Protein AF-A0A9Q0NUY0-F1 (afdb_monomer)

Secondary structure (DSSP, 8-state):
-PPP-EEE-EEEEEETTEE-S---GGGT-B-TTS-BSEEEESS-SSEEEEHHHHHHHHHHHHHH--SPB-HHHHHHH--S-EEEEE-GGG-TT--TTSPPEEEEETTTEEEEPPTTSSEEE-S--BTTEEEEEE-EEEE---SSS-SEEEE-S-GGG--S--

Nearest PDB structures (foldseek):
  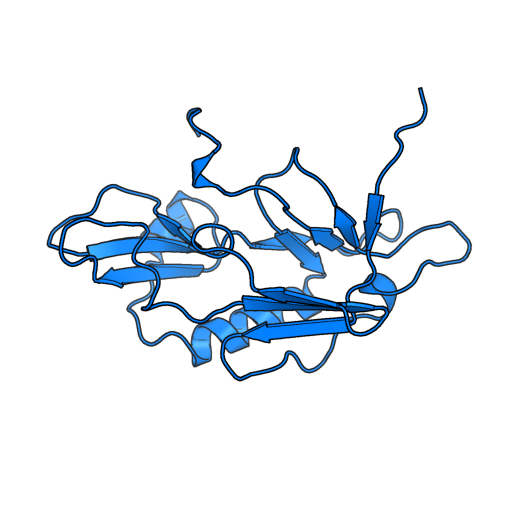2qzx-assembly1_A  TM=6.281E-01  e=2.506E-03  Candida albicans
  6wru-assembly1_U  TM=2.615E-01  e=8.239E+00  Staphylococcus aureus
  5clt-assembly1_A  TM=2.106E-01  e=9.838E+00  Homo sapiens

Structure (mmCIF, N/CA/C/O backbone):
data_AF-A0A9Q0NUY0-F1
#
_entry.id   AF-A0A9Q0NUY0-F1
#
loop_
_atom_site.group_PDB
_atom_site.id
_atom_site.type_symbol
_atom_site.label_atom_id
_atom_site.label_alt_id
_atom_site.label_comp_id
_atom_site.label_asym_id
_atom_site.label_entity_id
_atom_site.label_seq_id
_atom_site.pdbx_PDB_ins_code
_atom_site.Cartn_x
_atom_site.Cartn_y
_atom_site.Cartn_z
_atom_site.occupancy
_atom_site.B_iso_or_equiv
_atom_site.auth_seq_id
_atom_site.auth_comp_id
_atom_site.auth_asym_id
_atom_site.auth_atom_id
_atom_site.pdbx_PDB_model_num
ATOM 1 N N . MET A 1 1 ? 28.348 14.540 -3.894 1.00 49.16 1 MET A N 1
ATOM 2 C CA . MET A 1 1 ? 27.922 13.233 -3.356 1.00 49.16 1 MET A CA 1
ATOM 3 C C . MET A 1 1 ? 26.680 12.844 -4.132 1.00 49.16 1 MET A C 1
ATOM 5 O O . MET A 1 1 ? 25.699 13.565 -4.038 1.00 49.16 1 MET A O 1
ATOM 9 N N . TYR A 1 2 ? 26.765 11.826 -4.986 1.00 57.66 2 TYR A N 1
ATOM 10 C CA . TYR A 1 2 ? 25.602 11.324 -5.721 1.00 57.66 2 TYR A CA 1
ATOM 11 C C . TYR A 1 2 ? 24.830 10.383 -4.790 1.00 57.66 2 TYR A C 1
ATOM 13 O O . TYR A 1 2 ? 25.464 9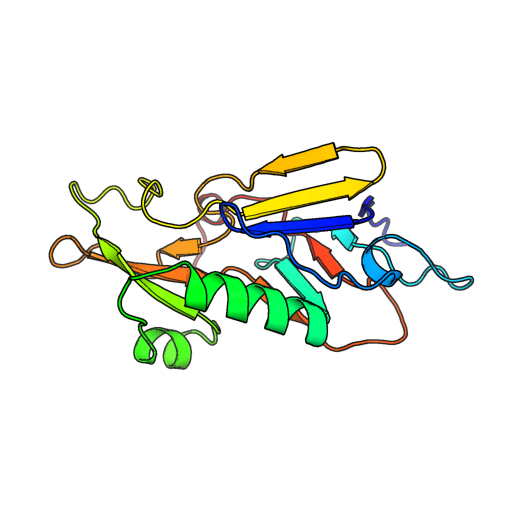.505 -4.196 1.00 57.66 2 TYR A O 1
ATOM 21 N N . PRO A 1 3 ? 23.521 10.583 -4.577 1.00 68.81 3 PRO A N 1
ATOM 22 C CA . PRO A 1 3 ? 22.744 9.673 -3.752 1.00 68.81 3 PRO A CA 1
ATOM 23 C C . PRO A 1 3 ? 22.692 8.300 -4.432 1.00 68.81 3 PRO A C 1
ATOM 25 O O . PRO A 1 3 ? 22.331 8.192 -5.600 1.00 68.81 3 PRO A O 1
ATOM 28 N N . ASN A 1 4 ? 23.084 7.257 -3.700 1.00 79.44 4 ASN A N 1
ATOM 29 C CA . ASN A 1 4 ? 22.904 5.875 -4.130 1.00 79.44 4 ASN A CA 1
ATOM 30 C C . ASN A 1 4 ? 21.593 5.380 -3.529 1.00 79.44 4 ASN A C 1
ATOM 32 O O . ASN A 1 4 ? 21.452 5.346 -2.305 1.00 79.44 4 ASN A O 1
ATOM 36 N N . TYR A 1 5 ? 20.648 5.022 -4.387 1.00 87.38 5 TYR A N 1
ATOM 37 C CA . TYR A 1 5 ? 19.371 4.451 -3.986 1.00 87.38 5 TYR A CA 1
ATOM 38 C C . TYR A 1 5 ? 19.346 2.962 -4.315 1.00 87.38 5 TYR A C 1
ATOM 40 O O . TYR A 1 5 ? 19.914 2.529 -5.318 1.00 87.38 5 TYR A O 1
ATOM 48 N N . TYR A 1 6 ? 18.670 2.191 -3.470 1.00 90.06 6 TYR A N 1
ATOM 49 C CA . TYR A 1 6 ? 18.410 0.780 -3.717 1.00 90.06 6 TYR A CA 1
ATOM 50 C C . TYR A 1 6 ? 17.023 0.634 -4.317 1.00 90.06 6 TYR A C 1
ATOM 52 O O . TYR A 1 6 ? 16.071 1.242 -3.827 1.00 90.06 6 TYR A O 1
ATOM 60 N N . TYR A 1 7 ? 16.915 -0.178 -5.362 1.00 92.50 7 TYR A N 1
ATOM 61 C CA . TYR A 1 7 ? 15.658 -0.423 -6.046 1.00 92.50 7 TYR A CA 1
ATOM 62 C C . TYR A 1 7 ? 15.334 -1.908 -6.099 1.00 92.50 7 TYR A C 1
ATOM 64 O O . TYR A 1 7 ? 16.226 -2.757 -6.160 1.00 92.50 7 TYR A O 1
ATOM 72 N N . ILE A 1 8 ? 14.042 -2.202 -6.115 1.00 93.50 8 ILE A N 1
ATOM 73 C CA . ILE A 1 8 ? 13.484 -3.534 -6.297 1.00 93.50 8 ILE A CA 1
ATOM 74 C C . ILE A 1 8 ? 12.321 -3.466 -7.281 1.00 93.50 8 ILE A C 1
ATOM 76 O O . ILE A 1 8 ? 11.588 -2.481 -7.313 1.00 93.50 8 ILE A O 1
ATOM 80 N N . GLY A 1 9 ? 12.161 -4.503 -8.097 1.00 95.31 9 GLY A N 1
ATOM 81 C CA . GLY A 1 9 ? 11.025 -4.606 -9.006 1.00 95.31 9 GLY A CA 1
ATOM 82 C C . GLY A 1 9 ? 9.849 -5.304 -8.332 1.00 95.31 9 GLY A C 1
ATOM 83 O O . GLY A 1 9 ? 10.020 -6.407 -7.811 1.00 95.31 9 GLY A O 1
ATOM 84 N N . LEU A 1 10 ? 8.674 -4.680 -8.344 1.00 95.88 10 LEU A N 1
ATOM 85 C CA . LEU A 1 10 ? 7.427 -5.238 -7.822 1.00 95.88 10 LEU A CA 1
ATOM 86 C C . LEU A 1 10 ? 6.591 -5.847 -8.951 1.00 95.88 10 LEU A C 1
ATOM 88 O O . LEU A 1 10 ? 6.273 -5.171 -9.920 1.00 95.88 10 LEU A O 1
ATOM 92 N N . GLU A 1 11 ? 6.175 -7.099 -8.782 1.00 94.94 11 GLU A N 1
ATOM 93 C CA . GLU A 1 11 ? 5.309 -7.824 -9.719 1.00 94.94 11 GLU A CA 1
ATOM 94 C C . GLU A 1 11 ? 3.850 -7.886 -9.257 1.00 94.94 11 GLU A C 1
ATOM 96 O O . GLU A 1 11 ? 2.945 -7.977 -10.083 1.00 94.94 11 GLU A O 1
ATOM 101 N N . ALA A 1 12 ? 3.597 -7.910 -7.943 1.00 95.19 12 ALA A N 1
ATOM 102 C CA . ALA A 1 12 ? 2.242 -7.912 -7.397 1.00 95.19 12 ALA A CA 1
ATOM 103 C C . ALA A 1 12 ? 2.175 -7.545 -5.916 1.00 95.19 12 ALA A C 1
ATOM 105 O O . ALA A 1 12 ? 3.125 -7.733 -5.161 1.00 95.19 12 ALA A O 1
ATOM 106 N N . ILE A 1 13 ? 0.986 -7.124 -5.487 1.00 96.38 13 ILE A N 1
ATOM 107 C CA . ILE A 1 13 ? 0.598 -7.076 -4.076 1.00 96.38 13 ILE A CA 1
ATOM 108 C C . ILE A 1 13 ? -0.572 -8.036 -3.868 1.00 96.38 13 ILE A C 1
ATOM 110 O O . ILE A 1 13 ? -1.526 -8.026 -4.642 1.00 96.38 13 ILE A O 1
ATOM 114 N N . THR A 1 14 ? -0.514 -8.849 -2.818 1.00 96.50 14 THR A N 1
ATOM 115 C CA . THR A 1 14 ? -1.624 -9.703 -2.379 1.00 96.50 14 THR A CA 1
ATOM 116 C C . THR A 1 14 ? -2.107 -9.244 -1.011 1.00 96.50 14 THR A C 1
ATO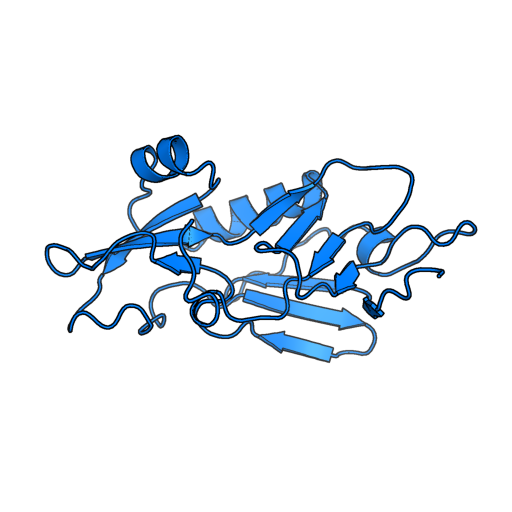M 118 O O . THR A 1 14 ? -1.304 -9.097 -0.092 1.00 96.50 14 THR A O 1
ATOM 121 N N . VAL A 1 15 ? -3.414 -9.032 -0.868 1.00 95.00 15 VAL A N 1
ATOM 122 C CA . VAL A 1 15 ? -4.085 -8.682 0.389 1.00 95.00 15 VAL A CA 1
ATOM 123 C C . VAL A 1 15 ? -4.935 -9.874 0.822 1.00 95.00 15 VAL A C 1
ATOM 125 O O . VAL A 1 15 ? -5.910 -10.228 0.156 1.00 95.00 15 VAL A O 1
ATOM 128 N N . GLY A 1 16 ? -4.554 -10.533 1.915 1.00 90.94 16 GLY A N 1
ATOM 129 C CA . GLY A 1 16 ? -5.121 -11.817 2.315 1.00 90.94 16 GLY A CA 1
ATOM 130 C C . GLY A 1 16 ? -4.967 -12.847 1.194 1.00 90.94 16 GLY A C 1
ATOM 131 O O . GLY A 1 16 ? -3.859 -13.283 0.897 1.00 90.94 16 GLY A O 1
ATOM 132 N N . ASN A 1 17 ? -6.080 -13.192 0.543 1.00 90.50 17 ASN A N 1
ATOM 133 C CA . ASN A 1 17 ? -6.125 -14.137 -0.579 1.00 90.50 17 ASN A CA 1
ATOM 134 C C . ASN A 1 17 ? -6.397 -13.461 -1.936 1.00 90.50 17 ASN A C 1
ATOM 136 O O . ASN A 1 17 ? -6.576 -14.149 -2.940 1.00 90.50 17 ASN A O 1
ATOM 140 N N . VAL A 1 18 ? -6.475 -12.128 -1.975 1.00 94.94 18 VAL A N 1
ATOM 141 C CA . VAL A 1 18 ? -6.818 -11.360 -3.176 1.00 94.94 18 VAL A CA 1
ATOM 142 C C . VAL A 1 18 ? -5.561 -10.699 -3.726 1.00 94.94 18 VAL A C 1
ATOM 144 O O . VAL A 1 18 ? -4.975 -9.822 -3.092 1.00 94.94 18 VAL A O 1
ATOM 147 N N . ARG A 1 19 ? -5.142 -11.119 -4.920 1.00 93.31 19 ARG A N 1
ATOM 148 C CA . ARG A 1 19 ? -4.013 -10.524 -5.642 1.00 93.31 19 ARG A CA 1
ATOM 149 C C . ARG A 1 19 ? -4.484 -9.303 -6.4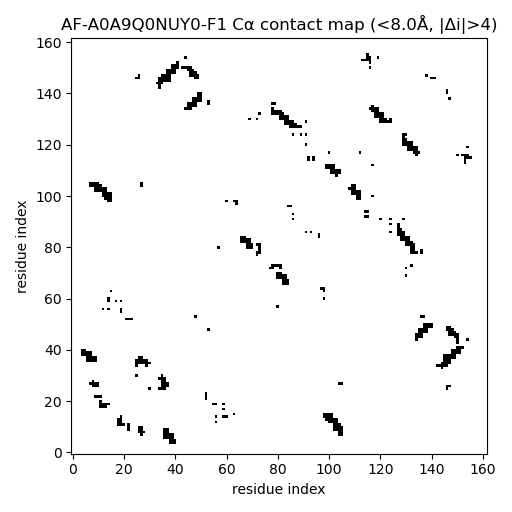33 1.00 93.31 19 ARG A C 1
ATOM 151 O O . ARG A 1 19 ? -5.504 -9.371 -7.113 1.00 93.31 19 ARG A O 1
ATOM 158 N N . ALA A 1 20 ? -3.740 -8.205 -6.349 1.00 87.56 20 ALA A N 1
ATOM 159 C CA . ALA A 1 20 ? -3.964 -7.015 -7.158 1.00 87.56 20 ALA A CA 1
ATOM 160 C C . ALA A 1 20 ? -3.802 -7.354 -8.649 1.00 87.56 20 ALA A C 1
ATOM 162 O O . ALA A 1 20 ? -2.878 -8.076 -9.031 1.00 87.56 20 ALA A O 1
ATOM 163 N N . ALA A 1 21 ? -4.740 -6.883 -9.468 1.00 78.94 21 ALA A N 1
ATOM 164 C CA . ALA A 1 21 ? -4.898 -7.324 -10.849 1.00 78.94 21 ALA A CA 1
ATOM 165 C C . ALA A 1 21 ? -3.981 -6.583 -11.831 1.00 78.94 21 ALA A C 1
ATOM 167 O O . ALA A 1 21 ? -3.566 -7.170 -12.825 1.00 78.94 21 ALA A O 1
ATOM 168 N N . GLU A 1 22 ? -3.665 -5.314 -11.565 1.00 87.06 22 GLU A N 1
ATOM 169 C CA . GLU A 1 22 ? -2.952 -4.454 -12.515 1.00 87.06 22 GLU A CA 1
ATOM 170 C C . GLU A 1 22 ? -1.801 -3.744 -11.813 1.00 87.06 22 GLU A C 1
ATOM 172 O O . GLU A 1 22 ? -1.996 -2.736 -11.139 1.00 87.06 22 GLU A O 1
ATOM 177 N N . VAL A 1 23 ? -0.593 -4.284 -11.966 1.00 91.25 23 VAL A N 1
ATOM 178 C CA . VAL A 1 23 ? 0.632 -3.667 -11.450 1.00 91.25 23 VAL A CA 1
ATOM 179 C C . VAL A 1 23 ? 1.315 -2.948 -12.613 1.00 91.25 23 VAL A C 1
ATOM 181 O O . VAL A 1 23 ? 1.627 -3.597 -13.613 1.00 91.25 23 VAL A O 1
ATOM 184 N N . PRO A 1 24 ? 1.528 -1.623 -12.531 1.00 92.19 24 PRO A N 1
ATOM 185 C CA . PRO A 1 24 ? 2.253 -0.882 -13.555 1.00 92.19 24 PRO A CA 1
ATOM 186 C C . PRO A 1 24 ? 3.643 -1.475 -13.814 1.00 92.19 24 PRO A C 1
ATOM 188 O O . PRO A 1 24 ? 4.406 -1.676 -12.872 1.00 92.19 24 PRO A O 1
ATOM 191 N N . ALA A 1 25 ? 4.003 -1.684 -15.085 1.00 92.56 25 ALA A N 1
ATOM 192 C CA . ALA A 1 25 ? 5.331 -2.184 -15.466 1.00 92.56 25 ALA A CA 1
ATOM 193 C C . ALA A 1 25 ? 6.470 -1.268 -14.981 1.00 92.56 25 ALA A C 1
ATOM 195 O O . ALA A 1 25 ? 7.570 -1.732 -14.691 1.00 92.56 25 ALA A O 1
ATOM 196 N N . SER A 1 26 ? 6.187 0.026 -14.797 1.00 93.19 26 SER A N 1
ATOM 197 C CA . SER A 1 26 ? 7.121 0.987 -14.209 1.00 93.19 26 SER A CA 1
ATOM 198 C C . SER A 1 26 ? 7.532 0.641 -12.775 1.00 93.19 26 SER A C 1
ATOM 200 O O . SER A 1 26 ? 8.570 1.109 -12.330 1.00 93.19 26 SER A O 1
ATOM 202 N N . LEU A 1 27 ? 6.779 -0.193 -12.045 1.00 94.25 27 LEU A N 1
ATOM 203 C CA . LEU A 1 27 ? 7.169 -0.674 -10.714 1.00 94.25 27 LEU A CA 1
ATOM 204 C C . LEU A 1 27 ? 8.141 -1.861 -10.760 1.00 94.25 27 LEU A C 1
ATOM 206 O O . LEU A 1 27 ? 8.779 -2.149 -9.745 1.00 94.25 27 LEU A O 1
ATOM 210 N N . SER A 1 28 ? 8.267 -2.543 -11.901 1.00 93.94 28 SER A N 1
ATOM 211 C CA . SER A 1 28 ? 9.178 -3.677 -12.104 1.00 93.94 28 SER A CA 1
ATOM 212 C C . SER A 1 28 ? 10.388 -3.347 -12.977 1.00 93.94 28 SER A C 1
ATOM 214 O O . SER A 1 28 ? 11.404 -4.030 -12.881 1.00 93.94 28 SER A O 1
ATOM 216 N N . GLU A 1 29 ? 10.295 -2.317 -13.812 1.00 93.44 29 GLU A N 1
ATOM 217 C CA . GLU A 1 29 ? 11.273 -2.010 -14.857 1.00 93.44 29 GLU A CA 1
ATOM 218 C C . GLU A 1 29 ? 11.790 -0.572 -14.756 1.00 93.44 29 GLU A C 1
ATOM 220 O O . GLU A 1 29 ? 11.209 0.266 -14.063 1.00 93.44 29 GLU A O 1
ATOM 225 N N . PHE A 1 30 ? 12.885 -0.304 -15.472 1.00 92.50 30 PHE A N 1
ATOM 226 C CA . PHE A 1 30 ? 13.431 1.037 -15.659 1.00 92.50 30 PHE A CA 1
ATOM 227 C C . PHE A 1 30 ? 13.348 1.454 -17.123 1.00 92.50 30 PHE A C 1
ATOM 229 O O . PHE A 1 30 ? 13.569 0.633 -18.016 1.00 92.50 30 PHE A O 1
ATOM 236 N N . ASP A 1 31 ? 13.091 2.735 -17.368 1.00 91.81 31 ASP A N 1
ATOM 237 C CA . ASP A 1 31 ? 13.215 3.327 -18.695 1.00 91.81 31 ASP A CA 1
ATOM 238 C C . ASP A 1 31 ? 14.688 3.605 -19.071 1.00 91.81 31 ASP A C 1
ATOM 240 O O . ASP A 1 31 ? 15.625 3.373 -18.301 1.00 91.81 31 ASP A O 1
ATOM 244 N N . SER A 1 32 ? 14.917 4.126 -20.281 1.00 91.56 32 SER A N 1
ATOM 245 C CA . SER A 1 32 ? 16.264 4.459 -20.769 1.00 91.56 32 SER A CA 1
ATOM 246 C C . SER A 1 32 ? 16.954 5.600 -20.011 1.00 91.56 32 SER A C 1
ATOM 248 O O . SER A 1 32 ? 18.158 5.791 -20.178 1.00 91.56 32 SER A O 1
ATOM 250 N N . LEU A 1 33 ? 16.200 6.384 -19.237 1.00 90.19 33 LEU A N 1
ATOM 251 C CA . LEU A 1 33 ? 16.696 7.487 -18.415 1.00 90.19 33 LEU A CA 1
ATOM 252 C C . LEU A 1 33 ? 16.974 7.040 -16.967 1.00 90.19 33 LEU A C 1
ATOM 254 O O . LEU A 1 33 ? 17.600 7.783 -16.212 1.00 90.19 33 LEU A O 1
ATOM 258 N N . GLY A 1 34 ? 16.589 5.811 -16.606 1.00 88.50 34 GLY A N 1
ATOM 259 C CA . GLY A 1 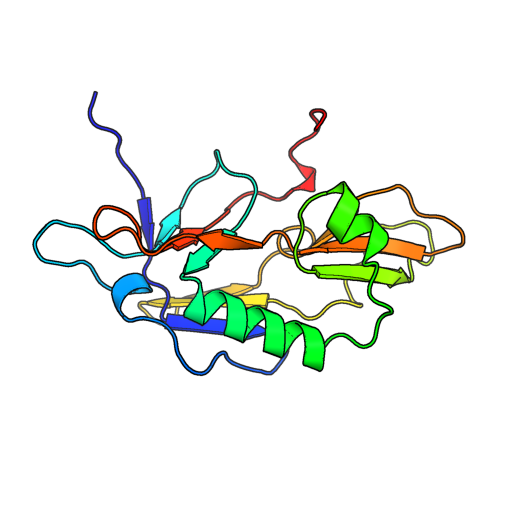34 ? 16.749 5.240 -15.271 1.00 88.50 34 GLY A CA 1
ATOM 260 C C . GLY A 1 34 ? 15.571 5.510 -14.332 1.00 88.50 34 GLY A C 1
ATOM 261 O O . GLY A 1 34 ? 15.714 5.303 -13.127 1.00 88.50 34 GLY A O 1
ATOM 262 N N . ASN A 1 35 ? 14.428 5.958 -14.856 1.00 91.19 35 ASN A N 1
ATOM 263 C CA . ASN A 1 35 ? 13.195 6.139 -14.092 1.00 91.19 35 ASN A CA 1
ATOM 264 C C . ASN A 1 35 ? 12.441 4.815 -13.965 1.00 91.19 35 ASN A C 1
ATOM 266 O O . ASN A 1 35 ? 12.499 3.978 -14.864 1.00 91.19 35 ASN A O 1
ATOM 270 N N . GLY A 1 36 ? 11.705 4.637 -12.870 1.00 93.12 36 GLY A N 1
ATOM 271 C CA . GLY A 1 36 ? 10.964 3.413 -12.576 1.00 93.12 36 GLY A CA 1
ATOM 272 C C . GLY A 1 36 ? 11.500 2.643 -11.370 1.00 93.12 36 GLY A C 1
ATOM 273 O O . GLY A 1 36 ? 12.205 3.182 -10.514 1.00 93.12 36 GLY A O 1
ATOM 274 N N . GLY A 1 37 ? 11.093 1.382 -11.269 1.00 93.50 37 GLY A N 1
ATOM 275 C CA . GLY A 1 37 ? 11.290 0.521 -10.111 1.00 93.50 37 GLY A CA 1
ATOM 276 C C . GLY A 1 37 ? 10.633 1.040 -8.825 1.00 93.50 37 GLY A C 1
ATOM 277 O O . GLY A 1 37 ? 10.070 2.137 -8.746 1.00 93.50 37 GLY A O 1
ATOM 278 N N . MET A 1 38 ? 10.740 0.239 -7.765 1.00 92.75 38 MET A N 1
ATOM 279 C CA . MET A 1 38 ? 10.439 0.681 -6.408 1.00 92.75 38 MET A CA 1
ATOM 280 C C . MET A 1 38 ? 11.718 0.993 -5.649 1.00 92.75 38 MET A C 1
ATOM 282 O O . MET A 1 38 ? 12.537 0.108 -5.412 1.00 92.75 38 MET A O 1
ATOM 286 N N . LYS A 1 39 ? 11.869 2.237 -5.202 1.00 92.25 39 LYS A N 1
ATOM 287 C CA . LYS A 1 39 ? 12.963 2.633 -4.313 1.00 92.25 39 LYS A CA 1
ATOM 288 C C . LYS A 1 39 ? 12.715 2.082 -2.907 1.00 92.25 39 LYS A C 1
ATOM 290 O O . LYS A 1 39 ? 11.638 2.286 -2.357 1.00 92.25 39 LYS A O 1
ATOM 295 N N . MET A 1 40 ? 13.705 1.443 -2.294 1.00 89.56 40 MET A N 1
ATOM 296 C CA . MET A 1 40 ? 13.686 1.148 -0.858 1.00 89.56 40 MET A CA 1
ATOM 297 C C . MET A 1 40 ? 14.194 2.358 -0.079 1.00 89.56 40 MET A C 1
ATOM 299 O O . MET A 1 40 ? 15.246 2.913 -0.407 1.00 89.56 40 MET A O 1
ATOM 303 N N . ASP A 1 41 ? 13.443 2.787 0.932 1.00 85.00 41 ASP A N 1
ATOM 304 C CA . ASP A 1 41 ? 13.786 3.985 1.695 1.00 85.00 41 ASP A CA 1
ATOM 305 C C . ASP A 1 41 ? 13.385 3.837 3.173 1.00 85.00 41 ASP A C 1
ATOM 307 O O . ASP A 1 41 ? 12.204 3.775 3.513 1.00 85.00 41 ASP A O 1
ATOM 311 N N . SER A 1 42 ? 14.376 3.789 4.068 1.00 79.06 42 SER A N 1
ATOM 312 C CA . SER A 1 42 ? 14.199 3.803 5.532 1.00 79.06 42 SER A CA 1
ATOM 313 C C . SER A 1 42 ? 14.036 5.207 6.127 1.00 79.06 42 SER A C 1
ATOM 315 O O . SER A 1 42 ? 13.863 5.343 7.342 1.00 79.06 42 SER A O 1
ATOM 317 N N . GLY A 1 43 ? 14.071 6.263 5.314 1.00 77.88 43 GLY A N 1
ATOM 318 C CA . GLY A 1 43 ? 13.831 7.640 5.741 1.00 77.88 43 GLY A CA 1
ATOM 319 C C . GLY A 1 43 ? 12.359 8.069 5.710 1.00 77.88 43 GLY A C 1
ATOM 320 O O . GLY A 1 43 ? 11.987 9.013 6.408 1.00 77.88 43 GLY A O 1
ATOM 321 N N . ILE A 1 44 ? 11.502 7.397 4.939 1.00 76.44 44 ILE A N 1
ATOM 322 C CA . ILE A 1 44 ? 10.083 7.774 4.748 1.00 76.44 44 ILE A CA 1
ATOM 323 C C . ILE A 1 44 ? 9.147 7.002 5.667 1.00 76.44 44 ILE A C 1
ATOM 325 O O . ILE A 1 44 ? 9.564 6.014 6.217 1.00 76.44 44 ILE A O 1
ATOM 329 N N . ALA A 1 45 ? 7.900 7.410 5.910 1.00 76.81 45 ALA A N 1
ATOM 330 C CA . ALA A 1 45 ? 7.003 6.705 6.854 1.00 76.81 45 ALA A CA 1
ATOM 331 C C . ALA A 1 45 ? 6.006 5.737 6.236 1.00 76.81 45 ALA A C 1
ATOM 333 O O . ALA A 1 45 ? 5.394 4.959 6.967 1.00 76.81 45 ALA A O 1
ATOM 334 N N . TYR A 1 46 ? 5.834 5.810 4.924 1.00 87.25 46 TYR A N 1
ATOM 335 C CA . TYR A 1 46 ? 4.703 5.211 4.242 1.00 87.25 46 TYR A CA 1
ATOM 336 C C . TYR A 1 46 ? 5.175 4.527 2.972 1.00 87.25 46 TYR A C 1
ATOM 338 O O . TYR A 1 46 ? 6.143 4.956 2.355 1.00 87.25 46 TYR A O 1
ATOM 346 N N . THR A 1 47 ? 4.487 3.468 2.563 1.00 91.25 47 THR A N 1
ATOM 347 C CA . THR A 1 47 ? 4.692 2.923 1.220 1.00 91.25 47 THR A CA 1
ATOM 348 C C . THR A 1 47 ? 3.956 3.808 0.220 1.00 91.25 47 THR A C 1
ATOM 350 O O . THR A 1 47 ? 2.751 4.013 0.350 1.00 91.25 47 THR A O 1
ATOM 353 N N . HIS A 1 48 ? 4.667 4.323 -0.778 1.00 93.12 48 HIS A N 1
ATOM 354 C CA . HIS A 1 48 ? 4.079 5.125 -1.844 1.00 93.12 48 HIS A CA 1
ATOM 355 C C . HIS A 1 48 ? 3.872 4.275 -3.091 1.00 93.12 48 HIS A C 1
ATOM 357 O O . HIS A 1 48 ? 4.798 3.599 -3.549 1.00 93.12 48 HIS A O 1
ATOM 363 N N . LEU A 1 49 ? 2.654 4.314 -3.627 1.00 94.56 49 LEU A N 1
ATOM 364 C CA . LEU A 1 49 ? 2.260 3.590 -4.833 1.00 94.56 49 LEU A CA 1
ATOM 365 C C . LEU A 1 49 ? 1.642 4.560 -5.855 1.00 94.56 49 LEU A C 1
ATOM 367 O O . LEU A 1 49 ? 0.932 5.485 -5.441 1.00 94.56 49 LEU A O 1
ATOM 371 N N . PRO A 1 50 ? 1.841 4.335 -7.169 1.00 93.81 50 PRO A N 1
ATOM 372 C CA . PRO A 1 50 ? 1.175 5.091 -8.225 1.00 93.81 50 PRO A CA 1
ATOM 373 C C . PRO A 1 50 ? -0.328 5.133 -8.002 1.00 93.81 50 PRO A C 1
ATOM 375 O O . PRO A 1 50 ? -0.937 4.116 -7.651 1.00 93.81 50 PRO A O 1
ATOM 378 N N . LYS A 1 51 ? -0.945 6.291 -8.222 1.00 93.06 51 LYS A N 1
ATOM 379 C CA . LYS A 1 51 ? -2.354 6.528 -7.881 1.00 93.06 51 LYS A CA 1
ATOM 380 C C . LYS A 1 51 ? -3.333 5.468 -8.423 1.00 93.06 51 LYS A C 1
ATOM 382 O O . LYS A 1 51 ? -4.199 5.045 -7.643 1.00 93.06 51 LYS A O 1
ATOM 387 N N . PRO A 1 52 ? -3.232 4.989 -9.682 1.00 91.94 52 PRO A N 1
ATOM 388 C CA . PRO A 1 52 ? -4.131 3.946 -10.183 1.00 91.94 52 PRO A CA 1
ATOM 389 C C . PRO A 1 52 ? -3.982 2.632 -9.407 1.00 91.94 52 PRO A C 1
ATOM 391 O O . PRO A 1 52 ? -4.972 2.039 -8.976 1.00 91.94 52 PRO A O 1
ATOM 394 N N . PHE A 1 53 ? -2.738 2.223 -9.150 1.00 94.62 53 PHE A N 1
ATOM 395 C CA . PHE A 1 53 ? -2.436 0.986 -8.438 1.00 94.62 53 PHE A CA 1
ATOM 396 C C . PHE A 1 53 ? -2.807 1.071 -6.954 1.00 94.62 53 PHE A C 1
ATOM 398 O O . PHE A 1 53 ? -3.432 0.163 -6.405 1.00 94.62 53 PHE A O 1
ATOM 405 N N . TYR A 1 54 ? -2.512 2.201 -6.314 1.00 95.69 54 TYR A N 1
ATOM 406 C CA . TYR A 1 54 ? -2.909 2.466 -4.937 1.00 95.69 54 TYR A CA 1
ATOM 407 C C . TYR A 1 54 ? -4.429 2.378 -4.752 1.00 95.69 54 TYR A C 1
ATOM 409 O O . TYR A 1 54 ? -4.907 1.723 -3.827 1.00 95.69 54 TYR A O 1
ATOM 417 N N . SER A 1 55 ? -5.201 2.961 -5.674 1.00 95.12 55 SER A N 1
ATOM 418 C CA . SER A 1 55 ? -6.670 2.914 -5.643 1.00 95.12 55 SER A CA 1
ATOM 419 C C . SER A 1 55 ? -7.205 1.478 -5.724 1.00 95.12 55 SER A C 1
ATOM 421 O O . SER A 1 55 ? -8.176 1.135 -5.045 1.00 95.12 55 SER A O 1
ATOM 423 N N . GLN A 1 56 ? -6.548 0.613 -6.503 1.00 95.62 56 GLN A N 1
ATOM 424 C CA . GLN A 1 56 ? -6.879 -0.810 -6.571 1.00 95.62 56 GLN A CA 1
ATOM 425 C C . GLN A 1 56 ? -6.619 -1.513 -5.229 1.00 95.62 56 GLN A C 1
ATOM 427 O O . GLN A 1 56 ? -7.495 -2.221 -4.729 1.00 95.62 56 GLN A O 1
ATOM 432 N N . VAL A 1 57 ? -5.462 -1.270 -4.603 1.00 95.94 57 VAL A N 1
ATOM 433 C CA . VAL A 1 57 ? -5.126 -1.816 -3.274 1.00 95.94 57 VAL A CA 1
ATOM 434 C C . VAL A 1 57 ? -6.128 -1.348 -2.211 1.00 95.94 57 VAL A C 1
ATOM 436 O O . VAL A 1 57 ? -6.610 -2.163 -1.421 1.00 95.94 57 VAL A O 1
ATOM 439 N N . LEU A 1 58 ? -6.511 -0.066 -2.223 1.00 96.25 58 LEU A N 1
ATOM 440 C CA . LEU A 1 58 ? -7.530 0.483 -1.323 1.00 96.25 58 LEU A CA 1
ATOM 441 C C . LEU A 1 58 ? -8.886 -0.208 -1.482 1.00 96.25 58 LEU A C 1
ATOM 443 O O . LEU A 1 58 ? -9.555 -0.470 -0.482 1.00 96.25 58 LEU A O 1
ATOM 447 N N . SER A 1 59 ? -9.303 -0.486 -2.717 1.00 96.38 59 SER A N 1
ATOM 448 C CA . SER A 1 59 ? -10.567 -1.170 -3.003 1.00 96.38 59 SER A CA 1
ATOM 449 C C . SER A 1 59 ? -10.567 -2.604 -2.461 1.00 96.38 59 SER A C 1
ATOM 451 O O . SER A 1 59 ? -11.503 -3.017 -1.773 1.00 96.38 59 SER A O 1
ATOM 453 N N . ILE A 1 60 ? -9.467 -3.338 -2.669 1.00 96.56 60 ILE A N 1
ATOM 454 C CA . ILE A 1 60 ? -9.305 -4.696 -2.134 1.00 96.56 60 ILE A CA 1
ATOM 455 C C . ILE A 1 60 ? -9.366 -4.675 -0.602 1.00 96.56 60 ILE A C 1
ATOM 457 O O . ILE A 1 60 ? -10.128 -5.444 -0.013 1.00 96.56 60 ILE A O 1
ATOM 461 N N . LEU A 1 61 ? -8.635 -3.765 0.049 1.00 95.62 61 LEU A N 1
ATOM 462 C CA . LEU A 1 61 ? -8.653 -3.617 1.507 1.00 95.62 61 LEU A CA 1
ATOM 463 C C . LEU A 1 61 ? -10.056 -3.307 2.040 1.00 95.62 61 LEU A C 1
ATOM 465 O O . LEU A 1 61 ? -10.493 -3.952 2.989 1.00 95.62 61 LEU A O 1
ATOM 469 N N . GLN A 1 62 ? -10.777 -2.376 1.411 1.00 95.50 62 GLN A N 1
ATOM 470 C CA . GLN A 1 62 ? -12.155 -2.031 1.783 1.00 95.50 62 GLN A CA 1
ATOM 471 C C . GLN A 1 62 ? -13.122 -3.208 1.636 1.00 95.50 62 GLN A C 1
ATOM 473 O O . GLN A 1 62 ? -14.013 -3.366 2.461 1.00 95.50 62 GLN A O 1
ATOM 478 N N . SER A 1 63 ? -12.938 -4.051 0.618 1.00 95.00 63 SER A N 1
ATOM 479 C CA . SER A 1 63 ? -13.757 -5.257 0.437 1.00 95.00 63 SER A CA 1
ATOM 480 C C . SER A 1 63 ? -13.394 -6.404 1.390 1.00 95.00 63 SER A C 1
ATOM 482 O O . SER A 1 63 ? -14.215 -7.284 1.633 1.00 95.00 63 SER A O 1
ATOM 484 N N . THR A 1 64 ? -12.169 -6.403 1.926 1.00 93.06 64 THR A N 1
ATOM 485 C CA . THR A 1 64 ? -11.642 -7.490 2.768 1.00 93.06 64 THR A CA 1
ATOM 486 C C . THR A 1 64 ? -11.841 -7.212 4.260 1.00 93.06 64 THR A C 1
ATOM 488 O O . THR A 1 64 ? -12.024 -8.141 5.047 1.00 93.06 64 THR A O 1
ATOM 491 N N . ILE A 1 65 ? -11.791 -5.942 4.675 1.00 93.00 65 ILE A N 1
ATOM 492 C CA . ILE A 1 65 ? -11.856 -5.539 6.083 1.00 93.00 65 ILE A CA 1
ATOM 493 C C . ILE A 1 65 ? -13.305 -5.263 6.492 1.00 93.00 65 ILE A C 1
ATOM 495 O O . ILE A 1 65 ? -13.914 -4.290 6.064 1.00 93.00 65 ILE A O 1
ATOM 499 N N . ASN A 1 66 ? -13.825 -6.073 7.415 1.00 92.38 66 ASN A N 1
ATOM 500 C CA . ASN A 1 66 ? -15.198 -5.959 7.926 1.00 92.38 66 ASN A CA 1
ATOM 501 C C . ASN A 1 66 ? -15.323 -5.107 9.205 1.00 92.38 66 ASN A C 1
ATOM 503 O O . ASN A 1 66 ? -16.295 -5.236 9.951 1.00 92.38 66 ASN A O 1
ATOM 507 N N . TYR A 1 67 ? -14.340 -4.253 9.495 1.00 93.88 67 TYR A N 1
ATOM 508 C CA . TYR A 1 67 ? -14.373 -3.368 10.660 1.00 93.88 67 TYR A CA 1
ATOM 509 C C . TYR A 1 67 ? -14.984 -2.003 10.337 1.00 93.88 67 TYR A C 1
ATOM 511 O O . TYR A 1 67 ? -14.897 -1.541 9.199 1.00 93.88 67 TYR A O 1
ATOM 519 N N . PRO A 1 68 ? -15.563 -1.305 11.332 1.00 94.75 68 PRO A N 1
ATOM 520 C CA . PRO A 1 68 ? -16.041 0.056 11.133 1.00 94.75 68 PRO A CA 1
ATOM 521 C C . PRO A 1 68 ? -14.893 0.994 10.749 1.00 94.75 68 PRO A C 1
ATOM 523 O O . PRO A 1 68 ? -13.890 1.085 11.465 1.00 94.75 68 PRO A O 1
ATOM 526 N N . ARG A 1 69 ? -15.067 1.717 9.642 1.00 95.62 69 ARG A N 1
ATOM 527 C CA . ARG A 1 69 ? -14.152 2.774 9.200 1.00 95.62 69 ARG A CA 1
ATOM 528 C C . ARG A 1 69 ? -14.231 3.984 10.140 1.00 95.62 69 ARG A C 1
ATOM 530 O O . ARG A 1 69 ? -15.319 4.354 10.586 1.00 95.62 69 ARG A O 1
ATOM 537 N N . ASP A 1 70 ? -13.093 4.601 10.449 1.00 95.69 70 ASP A N 1
ATOM 538 C CA . ASP A 1 70 ? -12.998 5.813 11.273 1.00 95.69 70 ASP A CA 1
ATOM 539 C C . ASP A 1 70 ? -12.628 7.030 10.419 1.00 95.69 70 ASP A C 1
ATOM 541 O O . ASP A 1 70 ? -11.485 7.488 10.398 1.00 95.69 70 ASP A O 1
ATOM 545 N N . THR A 1 71 ? -13.626 7.582 9.730 1.00 95.88 71 THR A N 1
ATOM 546 C CA . THR A 1 71 ? -13.451 8.763 8.872 1.00 95.88 71 THR A CA 1
ATOM 547 C C . THR A 1 71 ? -13.030 10.011 9.653 1.00 95.88 71 THR A C 1
ATOM 549 O O . THR A 1 71 ? -12.439 10.926 9.087 1.00 95.88 71 THR A O 1
ATOM 552 N N . GLY A 1 72 ? -13.313 10.070 10.960 1.00 95.56 72 GLY A N 1
ATOM 553 C CA . GLY A 1 72 ? -12.857 11.161 11.820 1.00 95.56 72 GLY A CA 1
ATOM 554 C C . GLY A 1 72 ? -11.342 11.127 12.017 1.00 95.56 72 GLY A C 1
ATOM 555 O O . GLY A 1 72 ? -10.688 12.170 11.958 1.00 95.56 72 GLY A O 1
ATOM 556 N N . MET A 1 73 ? -10.771 9.932 12.200 1.00 94.25 73 MET A N 1
ATOM 557 C CA . MET A 1 73 ? -9.319 9.755 12.251 1.00 94.25 73 MET A CA 1
ATOM 558 C C . MET A 1 73 ? -8.667 10.046 10.900 1.00 94.25 73 MET A C 1
ATOM 560 O O . MET A 1 73 ? -7.632 10.708 10.867 1.00 94.25 73 MET A O 1
ATOM 564 N N . GLU A 1 74 ? -9.281 9.617 9.798 1.00 95.44 74 GLU A N 1
ATOM 565 C CA . GLU A 1 74 ? -8.804 9.901 8.435 1.00 95.44 74 GLU A CA 1
ATOM 566 C C . GLU A 1 74 ? -8.701 11.411 8.195 1.00 95.44 74 GLU A C 1
ATOM 568 O O . GLU A 1 74 ? -7.634 11.907 7.847 1.00 95.44 74 GLU A O 1
ATOM 573 N N . MET A 1 75 ? -9.749 12.178 8.516 1.00 94.69 75 MET A N 1
ATOM 574 C CA . MET A 1 75 ? -9.723 13.645 8.412 1.00 94.69 75 MET A CA 1
ATOM 575 C C . MET A 1 75 ? -8.666 14.294 9.314 1.00 94.69 75 MET A C 1
ATOM 577 O O . MET A 1 75 ? -8.064 15.297 8.940 1.00 94.69 75 MET A O 1
ATOM 581 N N . LYS A 1 76 ? -8.443 13.747 10.515 1.00 93.44 76 LYS A N 1
ATOM 582 C CA . LYS A 1 76 ? -7.479 14.294 11.480 1.00 93.44 76 LYS A CA 1
ATOM 583 C C . LYS A 1 76 ? -6.024 14.036 11.081 1.00 93.44 76 LYS A C 1
ATOM 585 O O . LYS A 1 76 ? -5.155 14.831 11.426 1.00 93.44 76 LYS A O 1
ATOM 590 N N . THR A 1 77 ? -5.754 12.905 10.439 1.00 89.62 77 THR A N 1
ATOM 591 C CA . THR A 1 77 ? -4.392 12.399 10.194 1.00 89.62 77 THR A CA 1
ATOM 592 C C . THR A 1 77 ? -3.961 12.505 8.735 1.00 89.62 77 THR A C 1
ATOM 594 O O . THR A 1 77 ? -2.765 12.512 8.463 1.00 89.62 77 THR A O 1
ATOM 597 N N . GLY A 1 78 ? -4.918 12.591 7.809 1.00 90.69 78 GLY A N 1
ATOM 598 C CA . GLY A 1 78 ? -4.677 12.529 6.371 1.00 90.69 78 GLY A CA 1
ATOM 599 C C . GLY A 1 78 ? -4.470 11.111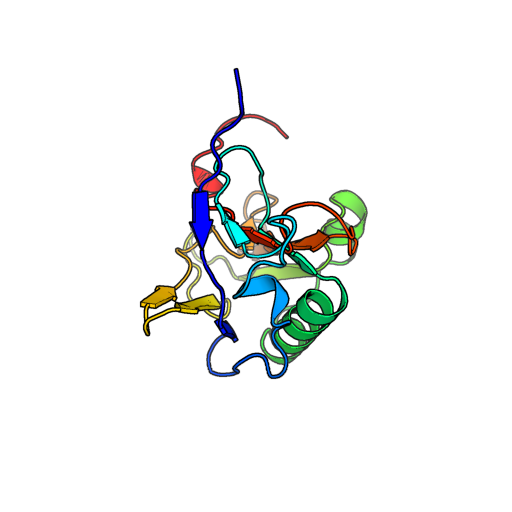 5.829 1.00 90.69 78 GLY A C 1
ATOM 600 O O . GLY A 1 78 ? -4.097 10.975 4.670 1.00 90.69 78 GLY A O 1
ATOM 601 N N . PHE A 1 79 ? -4.681 10.059 6.631 1.00 92.75 79 PHE A N 1
ATOM 602 C CA . PHE A 1 79 ? -4.669 8.682 6.126 1.00 92.75 79 PHE A CA 1
ATOM 603 C C . PHE A 1 79 ? -5.949 8.362 5.356 1.00 92.75 79 PHE A C 1
ATOM 605 O O . PHE A 1 79 ? -7.038 8.741 5.780 1.00 92.75 79 PHE A O 1
ATOM 612 N N . ASP A 1 80 ? -5.824 7.601 4.268 1.00 94.38 80 ASP A N 1
ATOM 613 C CA . ASP A 1 80 ? -6.969 7.264 3.413 1.00 94.38 80 ASP A CA 1
ATOM 614 C C . ASP A 1 80 ? -7.870 6.170 3.996 1.00 94.38 80 ASP A C 1
ATOM 616 O O . ASP A 1 80 ? -9.059 6.123 3.681 1.00 94.38 80 ASP A O 1
ATOM 620 N N . LEU A 1 81 ? -7.320 5.274 4.824 1.00 95.69 81 LEU A N 1
ATOM 621 C CA . LEU A 1 81 ? -8.067 4.188 5.462 1.00 95.69 81 LEU A CA 1
ATOM 622 C C . LEU A 1 81 ? -7.683 4.028 6.926 1.00 95.69 81 LEU A C 1
ATOM 624 O O . LEU A 1 81 ? -6.554 3.647 7.239 1.00 95.69 81 LEU A O 1
ATOM 628 N N . CYS A 1 82 ? -8.658 4.218 7.808 1.00 95.56 82 CYS A N 1
ATOM 629 C CA . CYS A 1 82 ? -8.555 3.917 9.228 1.00 95.56 82 CYS A CA 1
ATOM 630 C C . CYS A 1 82 ? -9.721 3.040 9.686 1.00 95.56 82 CYS A C 1
ATOM 632 O O . CYS A 1 82 ? -10.871 3.279 9.326 1.00 95.56 82 CYS A O 1
ATOM 634 N N . TYR A 1 83 ? -9.444 2.059 10.542 1.00 94.69 83 TYR A N 1
ATOM 635 C CA . TYR A 1 83 ? -10.443 1.124 11.059 1.00 94.69 83 TYR A CA 1
ATOM 636 C C . TYR A 1 83 ? -10.407 1.032 12.580 1.00 94.69 83 TYR A C 1
ATOM 638 O O . TYR A 1 83 ? -9.338 1.055 13.193 1.00 94.69 83 TYR A O 1
ATOM 646 N N . LYS A 1 84 ? -11.587 0.872 13.185 1.00 93.50 84 LYS A N 1
ATOM 647 C CA . LYS A 1 84 ? -11.753 0.530 14.603 1.00 93.50 84 LYS A CA 1
ATOM 648 C C . LYS A 1 84 ? -11.629 -0.978 14.767 1.00 93.50 84 LYS A C 1
ATOM 650 O O . LYS A 1 84 ? -12.575 -1.717 14.504 1.00 93.50 84 LYS A O 1
ATOM 655 N N . VAL A 1 85 ? -10.461 -1.424 15.206 1.00 91.81 85 VAL A N 1
ATOM 656 C CA . VAL A 1 85 ? -10.128 -2.843 15.347 1.00 91.81 85 VAL A CA 1
ATOM 657 C C . VAL A 1 85 ? -10.264 -3.257 16.817 1.00 91.81 85 VAL A C 1
ATOM 659 O O . VAL A 1 85 ? -9.825 -2.513 17.702 1.00 91.81 85 VAL A O 1
ATOM 662 N N . PRO A 1 86 ? -10.861 -4.423 17.121 1.00 89.62 86 PRO A N 1
ATOM 663 C CA . PRO A 1 86 ? -10.837 -4.985 18.466 1.00 89.62 86 PRO A CA 1
ATOM 664 C C . PRO A 1 86 ? -9.402 -5.165 18.979 1.00 89.62 86 PRO A C 1
ATOM 666 O O . PRO A 1 86 ? -8.517 -5.609 18.260 1.00 89.62 86 PRO A O 1
ATOM 669 N N . CYS A 1 87 ? -9.174 -4.834 20.244 1.00 85.75 87 CYS A N 1
ATOM 670 C CA . CYS A 1 87 ? -7.885 -4.943 20.920 1.00 85.75 87 CYS A CA 1
ATOM 671 C C . CYS A 1 87 ? -8.076 -5.606 22.296 1.00 85.75 87 CYS A C 1
ATOM 673 O O . CYS A 1 87 ? -7.940 -4.949 23.339 1.00 85.75 87 CYS A O 1
ATOM 675 N N . PRO A 1 88 ? -8.467 -6.896 22.334 1.00 72.25 88 PRO A N 1
ATOM 676 C CA . PRO A 1 88 ? -8.531 -7.639 23.585 1.00 72.25 88 PRO A CA 1
ATOM 677 C C . PRO A 1 88 ? -7.126 -7.699 24.206 1.00 72.25 88 PRO A C 1
ATOM 679 O O . PRO A 1 88 ? -6.140 -7.957 23.521 1.00 72.25 88 PRO A O 1
ATOM 682 N N . ASN A 1 89 ? -7.027 -7.435 25.511 1.00 75.12 89 ASN A N 1
ATOM 683 C CA . ASN A 1 89 ? -5.775 -7.382 26.288 1.00 75.12 89 ASN A CA 1
ATOM 684 C C . ASN A 1 89 ? -4.859 -6.171 26.030 1.00 75.12 89 ASN A C 1
ATOM 686 O O . ASN A 1 89 ? -3.702 -6.197 26.444 1.00 75.12 89 ASN A O 1
ATOM 690 N N . ASN A 1 90 ? -5.350 -5.106 25.382 1.00 70.06 90 ASN A N 1
ATOM 691 C CA . ASN A 1 90 ? -4.579 -3.885 25.089 1.00 70.06 90 ASN A CA 1
ATOM 692 C C . ASN A 1 90 ? -3.283 -4.127 24.287 1.00 70.06 90 ASN A C 1
ATOM 694 O O . ASN A 1 90 ? -2.402 -3.266 24.262 1.00 70.06 90 ASN A O 1
ATOM 698 N N . ASN A 1 91 ? -3.162 -5.276 23.616 1.00 72.62 91 ASN A N 1
ATOM 699 C CA . ASN A 1 91 ? -2.028 -5.562 22.753 1.00 72.62 91 ASN A CA 1
ATOM 700 C C . ASN A 1 91 ? -2.293 -5.005 21.351 1.00 72.62 91 ASN A C 1
ATOM 702 O O . ASN A 1 91 ? -2.932 -5.645 20.520 1.00 72.62 91 ASN A O 1
ATOM 706 N N . THR A 1 92 ? -1.775 -3.810 21.077 1.00 67.88 92 THR A N 1
ATOM 707 C CA . THR A 1 92 ? -1.923 -3.146 19.77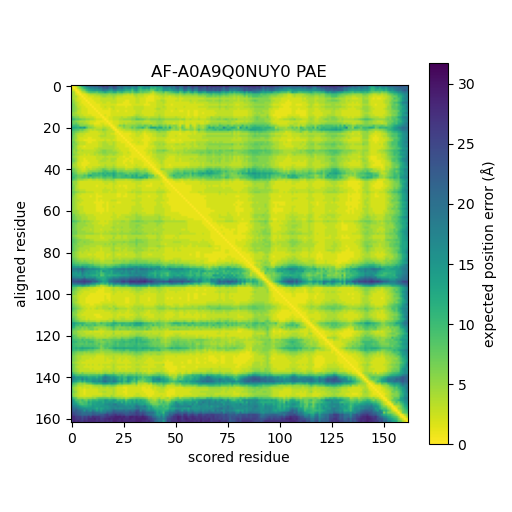5 1.00 67.88 92 THR A CA 1
ATOM 708 C C . THR A 1 92 ? -1.190 -3.853 18.640 1.00 67.88 92 THR A C 1
ATOM 710 O O . THR A 1 92 ? -1.481 -3.561 17.484 1.00 67.88 92 THR A O 1
ATOM 713 N N . LEU A 1 93 ? -0.281 -4.784 18.943 1.00 63.59 93 LEU A N 1
ATOM 714 C CA . LEU A 1 93 ? 0.445 -5.589 17.960 1.00 63.59 93 LEU A CA 1
ATOM 715 C C . LEU A 1 93 ? -0.241 -6.928 17.660 1.00 63.59 93 LEU A C 1
ATOM 717 O O . LEU A 1 93 ? 0.203 -7.631 16.761 1.00 63.59 93 LEU A O 1
ATOM 721 N N . ALA A 1 94 ? -1.314 -7.289 18.375 1.00 59.00 94 ALA A N 1
ATOM 722 C CA . ALA A 1 94 ? -2.115 -8.469 18.054 1.00 59.00 94 ALA A CA 1
ATOM 723 C C . ALA A 1 94 ? -2.939 -8.187 16.783 1.00 59.00 94 ALA A C 1
ATOM 725 O O . ALA A 1 94 ? -4.082 -7.742 16.849 1.00 59.00 94 ALA A O 1
ATOM 726 N N . ASP A 1 95 ? -2.297 -8.346 15.624 1.00 58.28 95 ASP A N 1
ATOM 727 C CA . ASP A 1 95 ? -2.805 -7.969 14.299 1.00 58.28 95 ASP A CA 1
ATOM 728 C C . ASP A 1 95 ? -3.446 -9.121 13.515 1.00 58.28 95 ASP A C 1
ATOM 730 O O . ASP A 1 95 ? -3.705 -8.978 12.325 1.00 58.28 95 ASP A O 1
ATOM 734 N N . ASP A 1 96 ? -3.800 -10.230 14.172 1.00 62.06 96 ASP A N 1
ATOM 735 C CA . ASP A 1 96 ? -4.484 -11.377 13.538 1.00 62.06 96 ASP A CA 1
ATOM 736 C C . ASP A 1 96 ? -5.869 -11.025 12.949 1.00 62.06 96 ASP A C 1
ATOM 738 O O . ASP A 1 96 ? -6.550 -11.866 12.366 1.00 62.06 96 ASP A O 1
ATOM 742 N N . LEU A 1 97 ? -6.310 -9.779 13.127 1.00 80.31 97 LEU A N 1
ATOM 743 C CA . LEU A 1 97 ? -7.619 -9.277 12.740 1.00 80.31 97 LEU A CA 1
ATOM 744 C C . LEU A 1 97 ? -7.616 -8.537 11.394 1.00 80.31 97 LEU A C 1
ATOM 746 O O . LEU A 1 97 ? -8.654 -8.481 10.737 1.00 80.31 97 LEU A O 1
ATOM 750 N N . LEU A 1 98 ? -6.484 -7.971 10.967 1.00 89.25 98 LEU A N 1
ATOM 751 C CA . LEU A 1 98 ? -6.369 -7.279 9.678 1.00 89.25 98 LEU A CA 1
ATOM 752 C C . LEU A 1 98 ? -5.742 -8.203 8.621 1.00 89.25 98 LEU A C 1
ATOM 754 O O . LEU A 1 98 ? -4.956 -9.087 8.961 1.00 89.25 98 LEU A O 1
ATOM 758 N N . PRO A 1 99 ? -6.083 -8.038 7.328 1.00 91.75 99 PRO A N 1
ATOM 759 C CA . PRO A 1 99 ? -5.545 -8.896 6.283 1.00 91.75 99 PRO A CA 1
ATOM 760 C C . PRO A 1 99 ? -4.032 -8.722 6.157 1.00 91.75 99 PRO A C 1
ATOM 762 O O . PRO A 1 99 ? -3.511 -7.605 6.182 1.00 91.75 99 PRO A O 1
ATOM 765 N N . SER A 1 100 ? -3.330 -9.835 5.951 1.00 91.94 100 SER A N 1
ATOM 766 C CA . SER A 1 100 ? -1.920 -9.806 5.578 1.00 91.94 100 SER A CA 1
ATOM 767 C C . SER A 1 100 ? -1.741 -9.078 4.245 1.00 91.94 100 SER A C 1
ATOM 769 O O . SER A 1 100 ? -2.579 -9.178 3.350 1.00 91.94 100 SER A O 1
ATOM 771 N N . ILE A 1 101 ? -0.633 -8.356 4.094 1.00 93.62 101 ILE A N 1
ATOM 772 C CA . ILE A 1 101 ? -0.247 -7.741 2.821 1.00 93.62 101 ILE A CA 1
ATOM 773 C C . ILE A 1 101 ? 1.101 -8.323 2.419 1.00 93.62 101 ILE A C 1
ATOM 775 O O . ILE A 1 101 ? 2.059 -8.252 3.188 1.00 93.62 101 ILE A O 1
ATOM 779 N N . THR A 1 102 ? 1.170 -8.909 1.229 1.00 95.00 102 THR A N 1
ATOM 780 C CA . THR A 1 102 ? 2.372 -9.546 0.685 1.00 95.00 102 THR A CA 1
ATOM 781 C C . THR A 1 102 ? 2.813 -8.824 -0.575 1.00 95.00 102 THR A C 1
ATOM 783 O O . THR A 1 102 ? 2.017 -8.650 -1.494 1.00 95.00 102 THR A O 1
ATOM 786 N N . PHE A 1 103 ? 4.080 -8.427 -0.620 1.00 95.31 103 PHE A N 1
ATOM 787 C CA . PHE A 1 103 ? 4.728 -7.867 -1.800 1.00 95.31 103 PHE A CA 1
ATOM 788 C C . PHE A 1 103 ? 5.426 -9.004 -2.536 1.00 95.31 103 PHE A C 1
ATOM 790 O O . PHE A 1 103 ? 6.229 -9.725 -1.946 1.00 95.31 103 PHE A O 1
ATOM 797 N N . HIS A 1 104 ? 5.105 -9.175 -3.809 1.00 96.06 104 HIS A N 1
ATOM 798 C CA . HIS A 1 104 ? 5.745 -10.132 -4.698 1.00 96.06 104 HIS A CA 1
ATOM 799 C C . HIS A 1 104 ? 6.680 -9.361 -5.614 1.00 96.06 104 HIS A C 1
ATOM 801 O O . HIS A 1 104 ? 6.231 -8.569 -6.438 1.00 96.06 104 HIS A O 1
ATOM 807 N N . PHE A 1 105 ? 7.973 -9.565 -5.433 1.00 95.56 105 PHE A N 1
ATOM 808 C CA . PHE A 1 105 ? 9.031 -8.947 -6.207 1.00 95.56 105 PHE A CA 1
ATOM 809 C C . PHE A 1 105 ? 9.530 -9.890 -7.301 1.00 95.56 105 PHE A C 1
ATOM 811 O O . PHE A 1 105 ? 9.316 -11.105 -7.239 1.00 95.56 105 PHE A O 1
ATOM 818 N N . LEU A 1 106 ? 10.253 -9.314 -8.264 1.00 94.25 106 LEU A N 1
ATOM 819 C CA . LEU A 1 106 ? 10.931 -10.050 -9.329 1.00 94.25 106 LEU A CA 1
ATOM 820 C C . LEU A 1 106 ? 11.718 -11.253 -8.787 1.00 94.25 106 LEU A C 1
ATOM 822 O O . LEU A 1 106 ? 12.255 -11.233 -7.675 1.00 94.25 106 LEU A O 1
ATOM 826 N N . ASN A 1 107 ? 11.862 -12.276 -9.631 1.00 92.69 107 ASN A N 1
ATOM 827 C CA . ASN A 1 107 ? 12.567 -13.525 -9.321 1.00 92.69 107 ASN A CA 1
ATOM 828 C C . ASN A 1 107 ? 11.879 -14.375 -8.238 1.00 92.69 107 ASN A C 1
ATOM 830 O O . ASN A 1 107 ? 12.550 -15.076 -7.480 1.00 92.69 107 ASN A O 1
ATOM 834 N N . ASN A 1 108 ? 10.542 -14.346 -8.183 1.00 91.88 108 ASN A N 1
ATOM 835 C CA . ASN A 1 108 ? 9.725 -15.141 -7.257 1.00 91.88 108 ASN A CA 1
ATOM 836 C C . ASN A 1 108 ? 10.018 -14.871 -5.768 1.00 91.88 108 ASN A C 1
ATOM 838 O O . ASN A 1 108 ? 9.826 -15.747 -4.921 1.00 91.88 108 ASN A O 1
ATOM 842 N N . VAL A 1 109 ? 10.466 -13.662 -5.423 1.00 94.00 109 VAL A N 1
ATOM 843 C CA . VAL A 1 109 ? 10.699 -13.271 -4.028 1.00 94.00 109 VAL A CA 1
ATOM 844 C C . VAL A 1 109 ? 9.412 -12.692 -3.462 1.00 94.00 109 VAL A C 1
ATOM 846 O O . VAL A 1 109 ? 8.838 -11.772 -4.026 1.00 94.00 109 VAL A O 1
ATOM 849 N N . SER A 1 110 ? 8.939 -13.211 -2.332 1.00 94.75 110 SER A N 1
ATOM 850 C CA . SER A 1 110 ? 7.733 -12.698 -1.674 1.00 94.75 110 SER A CA 1
ATOM 851 C C . SER A 1 110 ? 8.040 -12.262 -0.249 1.00 94.75 110 SER A C 1
ATOM 853 O O . SER A 1 110 ? 8.656 -13.007 0.511 1.00 94.75 110 SER A O 1
ATOM 855 N N . LEU A 1 111 ? 7.584 -11.067 0.115 1.00 92.62 111 LEU A N 1
ATOM 856 C CA . LEU A 1 111 ? 7.713 -10.499 1.449 1.00 92.62 111 LEU A CA 1
ATOM 857 C C . LEU A 1 111 ? 6.325 -10.257 2.032 1.00 92.62 111 LEU A C 1
ATOM 859 O O . LEU A 1 111 ? 5.606 -9.354 1.605 1.00 92.62 111 LEU A O 1
ATOM 863 N N . VAL A 1 112 ? 5.961 -11.047 3.038 1.00 92.25 112 VAL A N 1
ATOM 864 C CA . VAL A 1 112 ? 4.797 -10.747 3.875 1.00 92.25 112 VAL A CA 1
ATOM 865 C C . VAL A 1 112 ? 5.183 -9.591 4.787 1.00 92.25 112 VAL A C 1
ATOM 867 O O . VAL A 1 112 ? 6.162 -9.693 5.528 1.00 92.25 112 VAL A O 1
ATOM 870 N N . LEU A 1 113 ? 4.441 -8.485 4.726 1.00 88.88 113 LEU A N 1
ATOM 871 C CA . LEU A 1 113 ? 4.718 -7.337 5.576 1.00 88.88 113 LEU A CA 1
ATOM 872 C C . LEU A 1 113 ? 4.558 -7.724 7.051 1.00 88.88 113 LEU A C 1
ATOM 874 O O . LEU A 1 113 ? 3.485 -8.212 7.427 1.00 88.88 113 LEU A O 1
ATOM 878 N N . PRO A 1 114 ? 5.583 -7.482 7.893 1.00 81.25 114 PRO A N 1
ATOM 879 C CA . PRO A 1 114 ? 5.471 -7.681 9.328 1.00 81.25 114 PRO A CA 1
ATOM 880 C C . PRO A 1 114 ? 4.299 -6.898 9.925 1.00 81.25 114 PRO A C 1
ATOM 882 O O . PRO A 1 114 ? 3.901 -5.842 9.421 1.00 81.25 114 PRO A O 1
ATOM 885 N N . GLN A 1 115 ? 3.778 -7.403 11.041 1.00 73.25 115 GLN A N 1
ATOM 886 C CA . GLN A 1 115 ? 2.746 -6.719 11.818 1.00 73.25 115 GLN A CA 1
ATOM 887 C C . GLN A 1 115 ? 3.221 -5.305 12.196 1.00 73.25 115 GLN A C 1
ATOM 889 O O . GLN A 1 115 ? 4.361 -5.115 12.625 1.00 73.25 115 GLN A O 1
ATOM 894 N N . GLY A 1 116 ? 2.360 -4.304 12.003 1.00 71.06 116 GLY A N 1
ATOM 895 C CA . GLY A 1 116 ? 2.694 -2.892 12.222 1.00 71.06 116 GLY A CA 1
ATOM 896 C C . GLY A 1 116 ? 3.382 -2.169 11.054 1.00 71.06 116 GLY A C 1
ATOM 897 O O . GLY A 1 116 ? 3.639 -0.970 11.173 1.00 71.06 116 GLY A O 1
ATOM 898 N N . ASN A 1 117 ? 3.665 -2.844 9.930 1.00 76.56 117 ASN A N 1
ATOM 899 C CA . ASN A 1 117 ? 4.210 -2.200 8.721 1.00 76.56 117 ASN A CA 1
ATOM 900 C C . ASN A 1 117 ? 3.122 -1.812 7.709 1.00 76.56 117 ASN A C 1
ATOM 902 O O . ASN A 1 117 ? 3.352 -0.941 6.876 1.00 76.56 117 ASN A O 1
ATOM 906 N N . HIS A 1 118 ? 1.943 -2.440 7.776 1.00 85.50 118 HIS A N 1
ATOM 907 C CA . HIS A 1 118 ? 0.802 -2.103 6.919 1.00 85.50 118 HIS A CA 1
ATOM 908 C C . HIS A 1 118 ? -0.215 -1.186 7.604 1.00 85.50 118 HIS A C 1
ATOM 910 O O . HIS A 1 118 ? -0.702 -0.254 6.980 1.00 85.50 118 HIS A O 1
ATOM 916 N N . PHE A 1 119 ? -0.509 -1.404 8.885 1.00 90.00 119 PHE A N 1
ATOM 917 C CA . PHE A 1 119 ? -1.464 -0.614 9.656 1.00 90.00 119 PHE A CA 1
ATOM 918 C C . PHE A 1 119 ? -0.833 -0.229 10.991 1.00 90.00 119 PHE A C 1
ATOM 920 O O . PHE A 1 119 ? -0.242 -1.072 11.664 1.00 90.00 119 PHE A O 1
ATOM 927 N N . TYR A 1 120 ? -0.968 1.035 11.384 1.00 87.69 120 TYR A N 1
ATOM 928 C CA . TYR A 1 120 ? -0.399 1.551 12.627 1.00 87.69 120 TYR A CA 1
ATOM 929 C C . TYR A 1 120 ? -1.478 2.090 13.561 1.00 87.69 120 TYR A C 1
ATOM 931 O O . TYR A 1 120 ? -2.418 2.752 13.123 1.00 87.69 120 TYR A O 1
ATOM 939 N N . ALA A 1 121 ? -1.341 1.801 14.856 1.00 89.44 121 ALA A N 1
ATOM 940 C CA . ALA A 1 121 ? -2.258 2.272 15.886 1.00 89.44 121 ALA A CA 1
ATOM 941 C C . ALA A 1 121 ? -2.053 3.770 16.158 1.00 89.44 121 ALA A C 1
ATOM 943 O O . ALA A 1 121 ? -1.015 4.175 16.674 1.00 89.44 121 ALA A O 1
ATOM 944 N N . MET A 1 122 ? -3.065 4.588 15.863 1.00 86.75 122 MET A N 1
ATOM 945 C CA . MET A 1 122 ? -2.985 6.052 16.000 1.00 86.75 122 MET A CA 1
ATOM 946 C C . MET A 1 122 ? -3.276 6.556 17.417 1.00 86.75 122 MET A C 1
ATOM 948 O O . MET A 1 122 ? -3.060 7.728 17.726 1.00 86.75 122 MET A O 1
ATOM 952 N N . SER A 1 123 ? -3.787 5.690 18.289 1.00 83.56 123 SER A N 1
ATOM 953 C CA . SER A 1 123 ? -4.091 6.015 19.678 1.00 83.56 123 SER A CA 1
ATOM 954 C C . SER A 1 123 ? -3.932 4.798 20.580 1.00 83.56 123 SER A C 1
ATOM 956 O O . SER A 1 123 ? -3.925 3.656 20.118 1.00 83.56 123 SER A O 1
ATOM 958 N N . ALA A 1 124 ? -3.861 5.036 21.891 1.00 85.12 124 ALA A N 1
ATOM 959 C CA . ALA A 1 124 ? -3.971 3.960 22.866 1.00 85.12 124 ALA A CA 1
ATOM 960 C C . ALA A 1 124 ? -5.340 3.255 22.739 1.00 85.12 124 ALA A C 1
ATOM 962 O O . ALA A 1 124 ? -6.323 3.905 22.354 1.00 85.12 124 ALA A O 1
ATOM 963 N N . PRO A 1 125 ? -5.426 1.953 23.064 1.00 85.56 125 PRO A N 1
ATOM 964 C CA . PRO A 1 125 ? -6.700 1.253 23.114 1.00 85.56 125 PRO A CA 1
ATOM 965 C C . PRO A 1 125 ? -7.683 1.933 24.075 1.00 85.56 125 PRO A C 1
ATOM 967 O O . PRO A 1 125 ? -7.318 2.334 25.179 1.00 85.56 125 PRO A O 1
ATOM 970 N N . SER A 1 126 ? -8.943 2.032 23.667 1.00 85.62 126 SER A N 1
ATOM 971 C CA . SER A 1 126 ? -10.056 2.514 24.483 1.00 85.62 126 SER A CA 1
ATOM 972 C C . SER A 1 126 ? -11.231 1.560 24.324 1.00 85.62 126 SER A C 1
ATOM 974 O O . SER A 1 126 ? -11.536 1.138 23.208 1.00 85.62 126 SER A O 1
ATOM 976 N N . ASN A 1 127 ? -11.873 1.180 25.433 1.00 86.12 127 ASN A N 1
ATOM 977 C CA . ASN A 1 127 ? -12.989 0.225 25.437 1.00 86.12 127 ASN A CA 1
ATOM 978 C C . ASN A 1 127 ? -12.685 -1.062 24.641 1.00 86.12 127 ASN A C 1
ATOM 980 O O . ASN A 1 127 ? -13.510 -1.520 23.856 1.00 86.12 127 ASN A O 1
ATOM 984 N N . SER A 1 128 ? -11.469 -1.606 24.791 1.00 86.25 128 SER A N 1
ATOM 985 C CA . SER A 1 128 ? -10.993 -2.790 24.050 1.00 86.25 128 SER A CA 1
ATOM 986 C C . SER A 1 128 ? -11.019 -2.637 22.523 1.00 86.25 128 SER A C 1
ATOM 988 O O . SER A 1 128 ? -11.118 -3.625 21.800 1.00 86.25 128 SER A O 1
ATOM 990 N N . THR A 1 129 ? -10.904 -1.409 22.018 1.00 88.81 129 THR A N 1
ATOM 991 C CA . THR A 1 129 ? -10.782 -1.091 20.590 1.00 88.81 129 THR A CA 1
ATOM 992 C C . THR A 1 129 ? -9.614 -0.146 20.356 1.00 88.81 129 THR A C 1
ATOM 994 O O . THR A 1 129 ? -9.245 0.628 21.237 1.00 88.81 129 THR A O 1
ATOM 997 N N . VAL A 1 130 ? -9.014 -0.200 19.174 1.00 91.69 130 VAL A N 1
ATOM 998 C CA . VAL A 1 130 ? -7.947 0.708 18.753 1.00 91.69 130 VAL A CA 1
ATOM 999 C C . VAL A 1 130 ? -8.188 1.141 17.314 1.00 91.69 130 VAL A C 1
ATOM 1001 O O . VAL A 1 130 ? -8.640 0.345 16.492 1.00 91.69 130 VAL A O 1
ATOM 1004 N N . VAL A 1 131 ? -7.897 2.403 17.001 1.00 92.31 131 VAL A N 1
ATOM 1005 C CA . VAL A 1 131 ? -7.944 2.883 15.618 1.00 92.31 131 VAL A CA 1
ATOM 1006 C C . VAL A 1 131 ? -6.598 2.620 14.965 1.00 92.31 131 VAL A C 1
ATOM 1008 O O . VAL A 1 131 ? -5.575 3.126 15.438 1.00 92.31 131 VAL A O 1
ATOM 1011 N N . LYS A 1 132 ? -6.599 1.840 13.884 1.00 92.06 132 LYS A N 1
ATOM 1012 C CA . LYS A 1 132 ? -5.412 1.597 13.064 1.00 92.06 132 LYS A CA 1
ATOM 1013 C C . LYS A 1 132 ? -5.590 2.189 11.677 1.00 92.06 132 LYS A C 1
ATOM 1015 O O . LYS A 1 132 ? -6.644 1.997 11.078 1.00 92.06 132 LYS A O 1
ATOM 1020 N N . CYS A 1 133 ? -4.568 2.867 11.170 1.00 93.19 133 CYS A N 1
ATOM 1021 C CA . CYS A 1 133 ? -4.584 3.492 9.849 1.00 93.19 133 CYS A CA 1
ATOM 1022 C C . CYS A 1 133 ? -3.548 2.863 8.918 1.00 93.19 133 CYS A C 1
ATOM 1024 O O . CYS A 1 133 ? -2.474 2.464 9.370 1.00 93.19 133 CYS A O 1
ATOM 1026 N N . LEU A 1 134 ? -3.890 2.764 7.634 1.00 93.88 134 LEU A N 1
ATOM 1027 C CA . LEU A 1 134 ? -3.041 2.215 6.582 1.00 93.88 1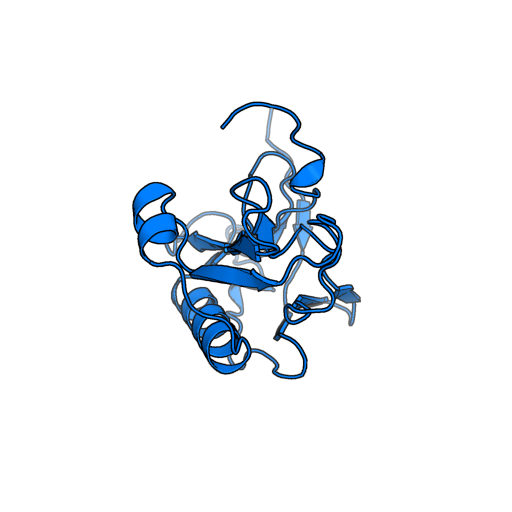34 LEU A CA 1
ATOM 1028 C C . LEU A 1 134 ? -1.809 3.109 6.376 1.00 93.88 134 LEU A C 1
ATOM 1030 O O . LEU A 1 134 ? -1.929 4.318 6.205 1.00 93.88 134 LEU A O 1
ATOM 1034 N N . MET A 1 135 ? -0.624 2.505 6.357 1.00 92.00 135 MET A N 1
ATOM 1035 C CA . MET A 1 135 ? 0.670 3.182 6.182 1.00 92.00 135 MET A CA 1
ATOM 1036 C C . MET A 1 135 ? 1.077 3.296 4.708 1.00 92.00 135 MET A C 1
ATOM 1038 O O . MET A 1 135 ? 2.246 3.130 4.360 1.00 92.00 135 MET A O 1
ATOM 1042 N N . PHE A 1 136 ? 0.101 3.472 3.820 1.00 93.56 136 PHE A N 1
ATOM 1043 C CA . PHE A 1 136 ? 0.304 3.584 2.378 1.00 93.56 136 PHE A CA 1
ATOM 1044 C C . PHE A 1 136 ? -0.257 4.927 1.921 1.00 93.56 136 PHE A C 1
ATOM 1046 O O . PHE A 1 136 ? -1.190 5.442 2.534 1.00 93.56 136 PHE A O 1
ATOM 1053 N N . GLN A 1 137 ? 0.318 5.490 0.866 1.00 92.75 137 GLN A N 1
ATOM 1054 C CA . GLN A 1 137 ? -0.133 6.744 0.277 1.00 92.75 137 GLN A CA 1
ATOM 1055 C C . GLN A 1 137 ? -0.041 6.678 -1.246 1.00 92.75 137 GLN A C 1
ATOM 1057 O O . GLN A 1 137 ? 0.818 5.987 -1.804 1.00 92.75 137 GLN A O 1
ATOM 1062 N N . SER A 1 138 ? -0.897 7.438 -1.925 1.00 93.31 138 SER A N 1
ATOM 1063 C CA . SER A 1 138 ? -0.688 7.711 -3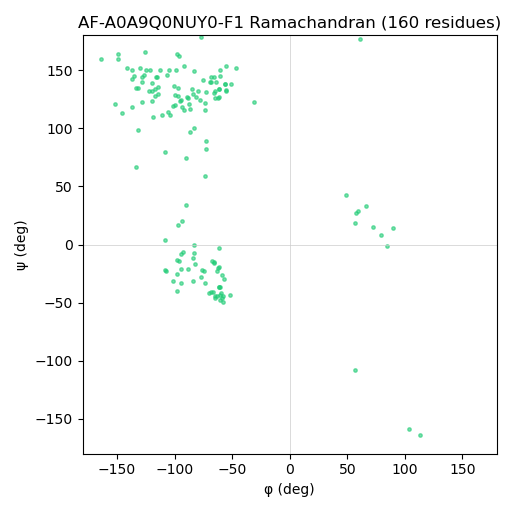.343 1.00 93.31 138 SER A CA 1
ATOM 1064 C C . SER A 1 138 ? 0.572 8.548 -3.527 1.00 93.31 138 SER A C 1
ATOM 1066 O O . SER A 1 138 ? 0.841 9.457 -2.740 1.00 93.31 138 SER A O 1
ATOM 1068 N N . MET A 1 139 ? 1.293 8.297 -4.608 1.00 88.94 139 MET A N 1
ATOM 1069 C CA . MET A 1 139 ? 2.202 9.275 -5.191 1.00 88.94 139 MET A CA 1
ATOM 1070 C C . MET A 1 139 ? 1.680 9.720 -6.549 1.00 88.94 139 MET A C 1
ATOM 1072 O O . MET A 1 139 ? 0.974 8.966 -7.226 1.00 88.94 139 MET A O 1
ATOM 1076 N N . ASP A 1 140 ? 2.006 10.958 -6.900 1.00 81.12 140 ASP A N 1
ATOM 1077 C CA . ASP A 1 140 ? 1.766 11.467 -8.240 1.00 81.12 140 ASP A CA 1
ATOM 1078 C C . ASP A 1 140 ? 2.694 10.754 -9.224 1.00 81.12 140 ASP A C 1
ATOM 1080 O O . ASP A 1 140 ? 3.840 10.429 -8.897 1.00 81.12 140 ASP A O 1
ATOM 1084 N N . ASP A 1 141 ? 2.181 10.517 -10.428 1.00 65.88 141 ASP A N 1
ATOM 1085 C CA . ASP A 1 141 ? 2.950 9.956 -11.529 1.00 65.88 141 ASP A CA 1
ATOM 1086 C C . ASP A 1 141 ? 3.911 11.051 -12.025 1.00 65.88 141 ASP A C 1
ATOM 1088 O O . ASP A 1 141 ? 3.560 11.896 -12.848 1.00 65.88 141 ASP A O 1
ATOM 1092 N N . GLY A 1 142 ? 5.102 11.111 -11.429 1.00 62.66 142 GLY A N 1
ATOM 1093 C CA . GLY A 1 142 ? 6.201 11.915 -11.947 1.00 62.66 142 GLY A CA 1
ATOM 1094 C C . GLY A 1 142 ? 6.871 11.175 -13.100 1.00 62.66 142 GLY A C 1
ATOM 1095 O O . GLY A 1 142 ? 7.199 10.000 -12.952 1.00 62.66 142 GLY A O 1
ATOM 1096 N N . ASP A 1 143 ? 7.103 11.861 -14.220 1.00 65.69 143 ASP A N 1
ATOM 1097 C CA . ASP A 1 143 ? 7.851 11.293 -15.357 1.00 65.69 143 ASP A CA 1
ATOM 1098 C C . ASP A 1 143 ? 9.330 11.020 -15.009 1.00 65.69 143 ASP A C 1
ATOM 1100 O O . ASP A 1 143 ? 9.993 10.256 -15.705 1.00 65.69 143 ASP A O 1
ATOM 1104 N N . ASP A 1 144 ? 9.831 11.590 -13.905 1.00 80.81 144 ASP A N 1
ATOM 1105 C CA . ASP A 1 144 ? 11.204 11.428 -13.430 1.00 80.81 144 ASP A CA 1
ATOM 1106 C C . ASP A 1 144 ? 11.258 10.793 -12.026 1.00 80.81 144 ASP A C 1
ATOM 1108 O O . ASP A 1 144 ? 10.614 11.259 -11.080 1.00 80.81 144 ASP A O 1
ATOM 1112 N N . GLY A 1 145 ? 12.110 9.776 -11.858 1.00 88.31 145 GLY A N 1
ATOM 1113 C CA . GLY A 1 145 ? 12.421 9.139 -10.576 1.00 88.31 145 GLY A CA 1
ATOM 1114 C C . GLY A 1 145 ? 11.763 7.768 -10.342 1.00 88.31 145 GLY A C 1
ATOM 1115 O O . GLY A 1 145 ? 11.433 7.055 -11.291 1.00 88.31 145 GLY A O 1
ATOM 1116 N N . PRO A 1 146 ? 11.644 7.330 -9.071 1.00 92.25 146 PRO A N 1
ATOM 1117 C CA . PRO A 1 146 ? 11.059 6.035 -8.744 1.00 92.25 146 PRO A CA 1
ATOM 1118 C C . PRO A 1 146 ? 9.559 6.009 -9.039 1.00 92.25 146 PRO A C 1
ATOM 1120 O O . PRO A 1 146 ? 8.845 6.939 -8.671 1.00 92.25 146 PRO A O 1
ATOM 1123 N N . ALA A 1 147 ? 9.060 4.900 -9.585 1.00 93.19 147 ALA A N 1
ATOM 1124 C CA . ALA A 1 147 ? 7.618 4.701 -9.756 1.00 93.19 147 ALA A CA 1
ATOM 1125 C C . ALA A 1 147 ? 6.910 4.377 -8.431 1.00 93.19 147 ALA A C 1
ATOM 1127 O O . ALA A 1 147 ? 5.708 4.564 -8.301 1.00 93.19 147 ALA A O 1
ATOM 1128 N N . GLY A 1 148 ? 7.641 3.865 -7.442 1.00 93.50 148 GLY A N 1
ATOM 1129 C CA . GLY A 1 148 ? 7.114 3.541 -6.120 1.00 93.50 148 GLY A CA 1
ATOM 1130 C C . GLY A 1 148 ? 8.174 3.700 -5.044 1.00 93.50 148 GLY A C 1
ATOM 1131 O O . GLY A 1 148 ? 9.373 3.647 -5.326 1.00 93.50 148 GLY A O 1
ATOM 1132 N N . VAL A 1 149 ? 7.752 3.842 -3.788 1.00 93.00 149 VAL A N 1
ATOM 1133 C CA . VAL A 1 149 ? 8.688 3.816 -2.657 1.00 93.00 149 VAL A CA 1
ATOM 1134 C C . VAL A 1 149 ? 8.229 2.817 -1.609 1.00 93.00 149 VAL A C 1
ATOM 1136 O O . VAL A 1 149 ? 7.114 2.898 -1.102 1.00 93.00 149 VAL A O 1
ATOM 1139 N N . PHE A 1 150 ? 9.096 1.862 -1.295 1.00 91.44 150 PHE A N 1
ATOM 1140 C CA . PHE A 1 150 ? 8.860 0.807 -0.325 1.00 91.44 150 PHE A CA 1
ATOM 1141 C C . PHE A 1 150 ? 9.427 1.191 1.044 1.00 91.44 150 PHE A C 1
ATOM 1143 O O . PHE A 1 150 ? 10.622 1.466 1.182 1.00 91.44 150 PHE A O 1
ATOM 1150 N N . TRP A 1 151 ? 8.561 1.173 2.057 1.00 84.31 151 TRP A N 1
ATOM 1151 C CA . TRP A 1 151 ? 8.933 1.431 3.445 1.00 84.31 151 TRP A CA 1
ATOM 1152 C C . TRP A 1 151 ? 9.411 0.149 4.136 1.00 84.31 151 TRP A C 1
ATOM 1154 O O . TRP A 1 151 ? 8.653 -0.805 4.310 1.00 84.31 151 TRP A O 1
ATOM 1164 N N . GLU A 1 152 ? 10.676 0.136 4.557 1.00 71.88 152 GLU A N 1
ATOM 1165 C CA . GLU A 1 152 ? 11.349 -1.077 5.043 1.00 71.88 152 GLU A CA 1
ATOM 1166 C C . GLU A 1 152 ? 11.345 -1.266 6.574 1.00 71.88 152 GLU A C 1
ATOM 1168 O O . GLU A 1 152 ? 11.615 -2.369 7.054 1.00 71.88 152 GLU A O 1
ATOM 1173 N N . LEU A 1 153 ? 11.018 -0.241 7.376 1.00 63.50 153 LEU A N 1
ATOM 1174 C CA . LEU A 1 153 ? 11.094 -0.338 8.844 1.00 63.50 153 LEU A CA 1
ATOM 1175 C C . LEU A 1 153 ? 9.721 -0.477 9.522 1.00 63.50 153 LEU A C 1
ATOM 1177 O O . LEU A 1 153 ? 8.733 0.086 9.075 1.00 63.50 153 LEU A O 1
ATOM 1181 N N . PRO A 1 154 ? 9.626 -1.153 10.677 1.00 59.88 154 PRO A N 1
ATOM 1182 C CA . PRO A 1 154 ? 8.402 -1.131 11.467 1.00 59.88 154 PRO A CA 1
ATOM 1183 C C . PRO A 1 154 ? 8.094 0.257 12.018 1.00 59.88 154 PRO A C 1
ATOM 1185 O O . PRO A 1 154 ? 8.951 0.877 12.654 1.00 59.88 154 PRO A O 1
ATOM 1188 N N . ALA A 1 155 ? 6.847 0.712 11.866 1.00 58.09 155 ALA A N 1
ATOM 1189 C CA . ALA A 1 155 ? 6.393 1.989 12.421 1.00 58.09 155 ALA A CA 1
ATOM 1190 C C . ALA A 1 155 ? 6.604 2.064 13.951 1.00 58.09 155 ALA A C 1
ATOM 1192 O O . ALA A 1 155 ? 6.932 3.119 14.489 1.00 58.09 155 ALA A O 1
ATOM 1193 N N . ALA A 1 156 ? 6.556 0.922 14.652 1.00 52.00 156 ALA A N 1
ATOM 1194 C CA . ALA A 1 156 ? 6.848 0.813 16.085 1.00 52.00 156 ALA A CA 1
ATOM 1195 C C . ALA A 1 156 ? 8.291 1.191 16.486 1.00 52.00 156 ALA A C 1
ATOM 1197 O O . ALA A 1 156 ? 8.533 1.508 17.648 1.00 52.00 156 ALA A O 1
ATOM 1198 N N . LYS A 1 157 ? 9.261 1.180 15.557 1.00 49.81 157 LYS A N 1
ATOM 1199 C CA . LYS A 1 157 ? 10.651 1.582 15.845 1.00 49.81 157 LYS A CA 1
ATOM 1200 C C . LYS A 1 157 ? 10.873 3.094 15.775 1.00 49.81 157 LYS A C 1
ATOM 1202 O O . LYS A 1 157 ? 11.934 3.560 16.185 1.00 49.81 157 LYS A O 1
ATOM 1207 N N . ARG A 1 158 ? 9.880 3.878 15.338 1.00 52.12 158 ARG A N 1
ATOM 1208 C CA . ARG A 1 158 ? 9.909 5.341 15.448 1.00 52.12 158 ARG A CA 1
ATOM 1209 C C . ARG A 1 158 ? 9.287 5.811 16.759 1.00 52.12 158 ARG A C 1
ATOM 1211 O O . ARG A 1 158 ? 8.193 6.357 16.807 1.00 52.12 158 ARG A O 1
ATOM 1218 N N . GLY A 1 159 ? 10.029 5.624 17.847 1.00 41.50 159 GLY A N 1
ATOM 1219 C CA . GLY A 1 159 ? 9.763 6.255 19.142 1.00 41.50 159 GLY A CA 1
ATOM 1220 C C . GLY A 1 159 ? 10.118 7.748 19.151 1.00 41.50 159 GLY A C 1
ATOM 1221 O O . GLY A 1 159 ? 10.962 8.168 19.935 1.00 41.50 159 GLY A O 1
ATOM 1222 N N . GLY A 1 160 ? 9.508 8.547 18.273 1.00 36.59 160 GLY A N 1
ATOM 1223 C CA . GLY A 1 160 ? 9.712 9.994 18.196 1.00 36.59 160 GLY A CA 1
ATOM 1224 C C . GLY A 1 160 ? 8.463 10.679 17.654 1.00 36.59 160 GLY A C 1
ATOM 1225 O O . GLY A 1 160 ? 8.012 10.329 16.571 1.00 36.59 160 GLY A O 1
ATOM 1226 N N . ARG A 1 161 ? 7.902 11.599 18.452 1.00 35.16 161 ARG A N 1
ATOM 1227 C CA . ARG A 1 161 ? 6.687 12.399 18.199 1.00 35.16 161 ARG A CA 1
ATOM 1228 C C . ARG A 1 161 ? 6.442 12.705 16.711 1.00 35.16 161 ARG A C 1
ATOM 1230 O O . ARG A 1 161 ? 7.288 13.336 16.081 1.00 35.16 161 ARG A O 1
ATOM 1237 N N . LEU A 1 162 ? 5.264 12.303 16.223 1.00 37.56 162 LEU A N 1
ATOM 1238 C CA . LEU A 1 162 ? 4.535 13.028 15.177 1.00 37.56 162 LEU A CA 1
ATOM 1239 C C . LEU A 1 162 ? 4.055 14.373 15.737 1.00 37.56 162 LEU A C 1
ATOM 1241 O O . LEU A 1 162 ? 3.701 14.402 16.943 1.00 37.56 162 LEU A O 1
#

Radius of gyration: 16.19 Å; Cα contacts (8 Å, |Δi|>4): 314; chains: 1; bounding box: 44×29×47 Å

InterPro domains:
  IPR021109 Aspartic peptidase domain superfamily [G3DSA:2.40.70.10] (1-150)
  IPR021109 Aspartic peptidase domain superfamily [SSF50630] (3-146)
  IPR032799 Xylanase inhibitor, C-terminal [PF14541] (6-143)
  IPR033121 Peptidase family A1 domain [PS51767] (1-162)
  IPR051708 Plant Aspartic Proteinase A1 [PTHR47967] (3-141)

Organism: Salix viminalis (NCBI:txid40686)

Sequence (162 aa):
MYPNYYYIGLEAITVGNVRAAEVPASLSEFDSLGNGGMKMDSGIAYTHLPKPFYSQVLSILQSTINYPRDTGMEMKTGFDLCYKVPCPNNNTLADDLLPSITFHFLNNVSLVLPQGNHFYAMSAPSNSTVVKCLMFQSMDDGDDGPAGVFWELPAAKRGGRL

Foldseek 3Di:
DDDDWDFFAFDWKDWANRIQDDADCLCHDADPVREGHATEDQVDQAKEAAPVSVVSVVVVQVVQAPFDWDVVVCVVPVFPTKGWAFAPPQPQQPCPRGTWMWTQTPPRDIDTDHRQSQWHFPDGDDPRITMIGGRHDYDYPDPDHYNIYDHDDHPVVPPDDD

Mean predicted aligned error: 6.21 Å

pLDDT: mean 85.74, std 13.51, range [35.16, 96.56]

Solvent-accessible surface area (backbone atoms only — not comparable to full-atom values): 9338 Å² total; per-residue (Å²): 135,81,88,86,80,52,70,47,30,47,66,39,45,28,48,62,91,48,64,60,88,67,66,61,64,45,24,47,36,64,53,100,87,66,25,26,15,21,31,57,38,81,86,56,90,40,30,32,29,36,48,74,48,37,52,51,53,52,51,52,50,61,76,69,52,90,54,57,70,34,66,68,57,18,71,75,69,72,36,88,47,26,30,49,39,77,20,77,88,69,40,87,74,67,50,91,82,57,75,52,45,30,42,29,28,64,91,84,40,71,46,71,57,55,81,41,50,54,44,39,71,79,50,76,64,52,94,51,25,29,44,31,30,42,35,54,42,69,36,80,89,59,94,70,47,60,45,22,34,42,51,77,60,52,57,82,74,60,88,62,88,130